Protein AF-A0A6L9IN23-F1 (afdb_monomer)

Nearest PDB structures (foldseek):
  5y6p-assembly1_h4  TM=2.714E-01  e=7.572E+00  Griffithsia pacifica
  4yjj-assembly1_B  TM=2.762E-01  e=9.969E+00  Phormidium

Mean predicted aligned error: 6.28 Å

Foldseek 3Di:
DDDDQDPVLVVVCVVPDDPPFDPLLVVLSVVLSVLVCCVVVPVLVCLLVDDDDDVLCCLVPVVVRVVQVCLSVVHDDDCVVCPPRHNVVPPPPDDDDGDPVSVVSSVVSVVVSVVSNVPRDGRDRDD

Solvent-accessible surface area (backbone atoms only — not comparable to full-atom values): 7980 Å² total; per-residue (Å²): 136,84,81,81,75,54,69,70,57,54,48,53,50,58,76,73,56,54,99,81,63,48,73,63,32,53,50,44,47,51,51,42,62,58,55,46,50,46,61,77,68,46,39,79,80,36,69,90,81,40,80,85,78,60,66,67,57,32,44,73,39,39,65,65,45,48,44,44,50,26,55,65,71,73,46,88,76,58,75,76,83,45,72,82,69,57,56,85,77,58,82,77,89,79,74,77,90,54,53,68,73,50,48,54,48,40,53,52,46,50,54,52,50,52,53,49,56,73,68,52,80,77,68,72,82,80,129

Sequence (127 aa):
MRERIPEERRQLVRDLYHDSISYHTAATLKWVLRNEFYFDYHLQDQPERVRLVRYEDLVAAPESQMRALFAFLGIHFDPKFVAHMRTSSVRKADFPTIDAAVQALGDAMLARLDAAVATQPATTEGV

Secondary structure (DSSP, 8-state):
------HHHHHHHHHH--TT--HHHHHHHHHHHHHHHHHHTTGGG-TTT-----HHHHHHSHHHHHHHHHHHTT----GGGTTT--GGGS--S-PPP--HHHHHHHHHHHHHHHHHHHHSPP-----

Structure (mmCIF, N/CA/C/O backbone):
data_AF-A0A6L9IN23-F1
#
_entry.id   AF-A0A6L9IN23-F1
#
loop_
_atom_site.group_PDB
_atom_site.id
_atom_site.type_symbol
_atom_site.label_atom_id
_atom_site.label_alt_id
_atom_site.label_comp_id
_atom_site.label_asym_id
_atom_site.label_entity_id
_atom_site.label_seq_id
_atom_site.pdbx_PDB_ins_code
_atom_site.Cartn_x
_atom_site.Cartn_y
_atom_site.Cartn_z
_atom_site.occupancy
_atom_site.B_iso_or_equiv
_atom_site.auth_seq_id
_atom_site.auth_comp_id
_atom_site.auth_asym_id
_atom_site.auth_atom_id
_atom_site.pdbx_PDB_model_num
ATOM 1 N N . MET A 1 1 ? -0.747 -22.260 1.469 1.00 39.72 1 MET A N 1
ATOM 2 C CA . MET A 1 1 ? -1.836 -21.796 0.584 1.00 39.72 1 MET A CA 1
ATOM 3 C C . MET A 1 1 ? -1.192 -21.245 -0.683 1.00 39.72 1 MET A C 1
ATOM 5 O O . MET A 1 1 ? -0.435 -20.292 -0.582 1.00 39.72 1 MET A O 1
ATOM 9 N N . ARG A 1 2 ? -1.343 -21.909 -1.837 1.00 50.66 2 ARG A N 1
ATOM 10 C CA . ARG A 1 2 ? -0.740 -21.462 -3.106 1.00 50.66 2 ARG A CA 1
ATOM 11 C C . ARG A 1 2 ? -1.757 -20.546 -3.787 1.00 50.66 2 ARG A C 1
ATOM 13 O O . ARG A 1 2 ? -2.763 -21.038 -4.284 1.00 50.66 2 ARG A O 1
ATOM 20 N N . GLU A 1 3 ? -1.546 -19.235 -3.730 1.00 60.97 3 GLU A N 1
ATOM 21 C CA . GLU A 1 3 ? -2.410 -18.263 -4.412 1.00 60.97 3 GLU A CA 1
ATOM 22 C C . GLU A 1 3 ? -2.407 -18.542 -5.921 1.00 60.97 3 GLU A C 1
ATOM 24 O O . GLU A 1 3 ? -1.349 -18.645 -6.551 1.00 60.97 3 GLU A O 1
ATOM 29 N N . ARG A 1 4 ? -3.593 -18.729 -6.509 1.00 70.88 4 ARG A N 1
ATOM 30 C CA . ARG A 1 4 ? -3.729 -19.000 -7.941 1.00 70.88 4 ARG A CA 1
ATOM 31 C C . ARG A 1 4 ? -3.653 -17.675 -8.691 1.00 70.88 4 ARG A C 1
ATOM 33 O O . ARG A 1 4 ? -4.654 -16.996 -8.855 1.00 70.88 4 ARG A O 1
ATOM 40 N N . ILE A 1 5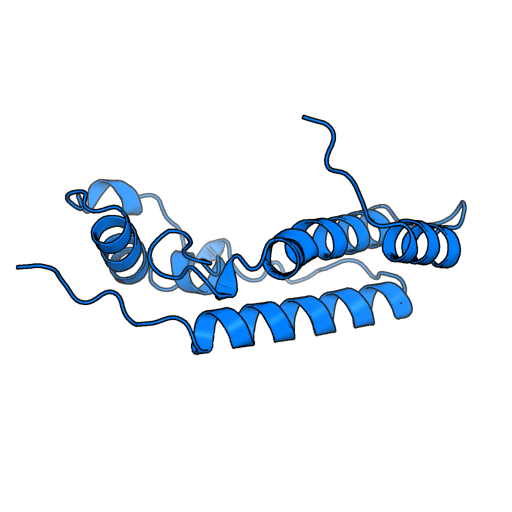 ? -2.459 -17.333 -9.163 1.00 72.12 5 ILE A N 1
ATOM 41 C CA . ILE A 1 5 ? -2.252 -16.178 -10.046 1.00 72.12 5 ILE A CA 1
ATOM 42 C C . ILE A 1 5 ? -2.966 -16.450 -11.389 1.00 72.12 5 ILE A C 1
ATOM 44 O O . ILE A 1 5 ? -2.690 -17.508 -11.973 1.00 72.12 5 ILE A O 1
ATOM 48 N N . PRO A 1 6 ? -3.871 -15.567 -11.866 1.00 79.81 6 PRO A N 1
ATOM 49 C CA . PRO A 1 6 ? -4.504 -15.669 -13.186 1.00 79.81 6 PRO A CA 1
ATOM 50 C C . PRO A 1 6 ? -3.482 -15.721 -14.327 1.00 79.81 6 PRO A C 1
ATOM 52 O O . PRO A 1 6 ? -2.379 -15.193 -14.197 1.00 79.81 6 PRO A O 1
ATOM 55 N N . GLU A 1 7 ? -3.833 -16.344 -15.455 1.00 81.25 7 GLU A N 1
ATOM 56 C CA . GLU A 1 7 ? -2.877 -16.547 -16.557 1.00 81.25 7 GLU A CA 1
ATOM 57 C C . GLU A 1 7 ? -2.403 -15.233 -17.183 1.00 81.25 7 GLU A C 1
ATOM 59 O O . GLU A 1 7 ? -1.213 -15.077 -17.432 1.00 81.25 7 GLU A O 1
ATOM 64 N N . GLU A 1 8 ? -3.300 -14.258 -17.329 1.00 82.62 8 GLU A N 1
ATOM 65 C CA . GLU A 1 8 ? -2.976 -12.904 -17.794 1.00 82.62 8 GLU A CA 1
ATOM 66 C C . GLU A 1 8 ? -1.852 -12.268 -16.964 1.00 82.62 8 GLU A C 1
ATOM 68 O O . GLU A 1 8 ? -0.897 -11.720 -17.505 1.00 82.62 8 GLU A O 1
ATOM 73 N N . ARG A 1 9 ? -1.888 -12.432 -15.638 1.00 83.06 9 ARG A N 1
ATOM 74 C CA . ARG A 1 9 ? -0.840 -11.910 -14.752 1.00 83.06 9 ARG A CA 1
ATOM 75 C C . ARG A 1 9 ? 0.457 -12.679 -14.843 1.00 83.06 9 ARG A C 1
ATOM 77 O O . ARG A 1 9 ? 1.524 -12.095 -14.687 1.00 83.06 9 ARG A O 1
ATOM 84 N N . ARG A 1 10 ? 0.391 -13.990 -15.081 1.00 83.50 10 ARG A N 1
ATOM 85 C CA . ARG A 1 10 ? 1.605 -14.764 -15.359 1.00 83.50 10 ARG A CA 1
ATOM 86 C C . ARG A 1 10 ? 2.242 -14.299 -16.658 1.00 83.50 10 ARG A C 1
ATOM 88 O O . ARG A 1 10 ? 3.464 -14.227 -16.710 1.00 83.50 10 ARG A O 1
ATOM 95 N N . GLN A 1 11 ? 1.434 -13.963 -17.662 1.00 87.00 11 GLN A N 1
ATOM 96 C CA . GLN A 1 11 ? 1.927 -13.399 -18.909 1.00 87.00 11 GLN A CA 1
ATOM 97 C C . GLN A 1 11 ? 2.555 -12.023 -18.684 1.00 87.00 11 GLN A C 1
ATOM 99 O O . GLN A 1 11 ? 3.705 -11.844 -19.056 1.00 87.00 11 GLN A O 1
ATOM 104 N N . LEU A 1 12 ? 1.889 -11.128 -17.949 1.00 86.56 12 LEU A N 1
ATOM 105 C CA . LEU A 1 12 ? 2.445 -9.823 -17.582 1.00 86.56 12 LEU A CA 1
ATOM 106 C C . LEU A 1 12 ? 3.811 -9.945 -16.887 1.00 86.56 12 LEU A C 1
ATOM 108 O O . LEU A 1 12 ? 4.747 -9.222 -17.211 1.00 86.56 12 LEU A O 1
ATOM 112 N N . VAL A 1 13 ? 3.946 -10.886 -15.945 1.00 87.81 13 VAL A N 1
ATOM 113 C CA . VAL A 1 13 ? 5.231 -11.145 -15.276 1.00 87.81 13 VAL A CA 1
ATOM 114 C C . VAL A 1 13 ? 6.281 -11.646 -16.256 1.00 87.81 13 VAL A C 1
ATOM 116 O O . VAL A 1 13 ? 7.423 -11.220 -16.160 1.00 87.81 13 VAL A O 1
ATOM 119 N N . ARG A 1 14 ? 5.920 -12.538 -17.185 1.00 88.56 14 ARG A N 1
ATOM 120 C CA . ARG A 1 14 ? 6.852 -13.029 -18.209 1.00 88.56 14 ARG A CA 1
ATOM 121 C C . ARG A 1 14 ? 7.311 -11.915 -19.146 1.00 88.56 14 ARG A C 1
ATOM 123 O O . ARG A 1 14 ? 8.486 -11.891 -19.481 1.00 88.56 14 ARG A O 1
ATOM 130 N N . ASP A 1 15 ? 6.419 -11.002 -19.513 1.00 90.88 15 ASP A N 1
ATOM 131 C CA . ASP A 1 15 ? 6.720 -9.905 -20.439 1.00 90.88 15 ASP A CA 1
ATOM 132 C C . ASP A 1 15 ? 7.621 -8.834 -19.804 1.00 90.88 15 ASP A C 1
ATOM 134 O O . ASP A 1 15 ? 8.411 -8.195 -20.493 1.00 90.88 15 ASP A O 1
ATOM 138 N N . LEU A 1 16 ? 7.514 -8.644 -18.486 1.00 89.56 16 LEU A N 1
ATOM 139 C CA . LEU A 1 16 ? 8.310 -7.671 -17.729 1.00 89.56 16 LEU A CA 1
ATOM 140 C C . LEU A 1 16 ? 9.567 -8.274 -17.095 1.00 89.56 16 LEU A C 1
ATOM 142 O O . LEU A 1 16 ? 10.412 -7.541 -16.585 1.00 89.56 16 LEU A O 1
ATOM 146 N N . TYR A 1 17 ? 9.688 -9.600 -17.081 1.00 89.81 17 TYR A N 1
ATOM 147 C CA . TYR A 1 17 ? 10.855 -10.277 -16.543 1.00 89.81 17 TYR A CA 1
ATOM 148 C C . TYR A 1 17 ? 11.997 -10.282 -17.558 1.00 89.81 17 TYR A C 1
ATOM 150 O O . TYR A 1 17 ? 11.835 -10.666 -18.714 1.00 89.81 17 TYR A O 1
ATOM 158 N N . HIS A 1 18 ? 13.185 -9.936 -17.081 1.00 90.00 18 HIS A N 1
ATOM 159 C CA . HIS A 1 18 ? 14.441 -10.130 -17.788 1.00 90.00 18 HIS A CA 1
ATOM 160 C C . HIS A 1 18 ? 15.545 -10.434 -16.769 1.00 90.00 18 HIS A C 1
ATOM 162 O O . HIS A 1 18 ? 15.438 -10.076 -15.595 1.00 90.00 18 HIS A O 1
ATOM 168 N N . ASP A 1 19 ? 16.624 -11.079 -17.211 1.00 89.12 19 ASP A N 1
ATOM 169 C CA . ASP A 1 19 ? 17.673 -11.598 -16.316 1.00 89.12 19 ASP A CA 1
ATOM 170 C C . ASP A 1 19 ? 18.388 -10.511 -15.496 1.00 89.12 19 ASP A C 1
ATOM 172 O O . ASP A 1 19 ? 18.947 -10.787 -14.437 1.00 89.12 19 ASP A O 1
ATOM 176 N N . SER A 1 20 ? 18.360 -9.264 -15.970 1.00 91.31 20 SER A N 1
ATOM 177 C CA . SER A 1 20 ? 18.956 -8.100 -15.306 1.00 91.31 20 SER A CA 1
ATOM 178 C C . SER A 1 20 ? 17.962 -7.261 -14.494 1.00 91.31 20 SER A C 1
ATOM 180 O O . SER A 1 20 ? 18.287 -6.131 -14.126 1.00 91.31 20 SER A O 1
ATOM 182 N N . ILE A 1 21 ? 16.759 -7.778 -14.216 1.00 93.19 21 ILE A N 1
ATOM 183 C CA . ILE A 1 21 ? 15.747 -7.057 -13.437 1.00 93.19 21 ILE A CA 1
ATOM 184 C C . ILE A 1 21 ? 16.291 -6.713 -12.048 1.00 93.19 21 ILE A C 1
ATOM 186 O O . ILE A 1 21 ? 16.836 -7.558 -11.331 1.00 93.19 21 ILE A O 1
ATOM 190 N N . SER A 1 22 ? 16.148 -5.450 -11.646 1.00 93.56 22 SER A N 1
ATOM 191 C CA . SER A 1 22 ? 16.606 -5.031 -10.324 1.00 93.56 22 SER A CA 1
ATOM 192 C C . SER A 1 22 ? 15.736 -5.650 -9.224 1.00 93.56 22 SER A C 1
ATOM 194 O O . SER A 1 22 ? 14.545 -5.917 -9.412 1.00 93.56 22 SER A O 1
ATOM 196 N N . TYR A 1 23 ? 16.306 -5.817 -8.028 1.00 92.31 23 TYR A N 1
ATOM 197 C CA . TYR A 1 23 ? 15.538 -6.244 -6.855 1.00 92.31 23 TYR A CA 1
ATOM 198 C C . TYR A 1 23 ? 14.331 -5.327 -6.592 1.00 92.31 23 TYR A C 1
ATOM 200 O O . TYR A 1 23 ? 13.251 -5.809 -6.259 1.00 92.31 23 TYR A O 1
ATOM 208 N N . HIS A 1 24 ? 14.497 -4.013 -6.773 1.00 93.44 24 HIS A N 1
ATOM 209 C CA . HIS A 1 24 ? 13.438 -3.029 -6.554 1.00 93.44 24 HIS A CA 1
ATOM 210 C C . HIS A 1 24 ? 12.334 -3.141 -7.606 1.00 93.44 24 HIS A C 1
ATOM 212 O O . HIS A 1 24 ? 11.161 -3.158 -7.243 1.00 93.44 24 HIS A O 1
ATOM 218 N N . THR A 1 25 ? 12.693 -3.330 -8.878 1.00 94.56 25 THR A N 1
ATOM 219 C CA . THR A 1 25 ? 11.736 -3.593 -9.960 1.00 94.56 25 THR A CA 1
ATOM 220 C C . THR A 1 25 ? 10.930 -4.863 -9.652 1.00 94.56 25 THR A C 1
ATOM 222 O O . THR A 1 25 ? 9.699 -4.842 -9.651 1.00 94.56 25 THR A O 1
ATOM 225 N N . ALA A 1 26 ? 11.600 -5.961 -9.290 1.00 93.44 26 ALA A N 1
ATOM 226 C CA . ALA A 1 26 ? 10.931 -7.214 -8.940 1.00 93.44 26 ALA A CA 1
ATOM 227 C C . ALA A 1 26 ? 10.033 -7.081 -7.692 1.00 93.44 26 ALA A C 1
ATOM 229 O O . ALA A 1 26 ? 8.933 -7.642 -7.650 1.00 93.44 26 ALA A O 1
ATOM 230 N N . ALA A 1 27 ? 10.469 -6.325 -6.679 1.00 93.50 27 ALA A N 1
ATOM 231 C CA . ALA A 1 27 ? 9.691 -6.063 -5.472 1.00 93.50 27 ALA A CA 1
ATOM 232 C C . ALA A 1 27 ? 8.426 -5.242 -5.766 1.00 93.50 27 ALA A C 1
ATOM 234 O O . ALA A 1 27 ? 7.356 -5.596 -5.267 1.00 93.50 27 ALA A O 1
ATOM 235 N N . THR A 1 28 ? 8.521 -4.207 -6.606 1.00 94.25 28 THR A N 1
ATOM 236 C CA . THR A 1 28 ? 7.366 -3.405 -7.038 1.00 94.25 28 THR A CA 1
ATOM 237 C C . THR A 1 28 ? 6.383 -4.248 -7.843 1.00 94.25 28 THR A C 1
ATOM 239 O O . THR A 1 28 ? 5.191 -4.239 -7.545 1.00 94.25 28 THR A O 1
ATOM 242 N N . LEU A 1 29 ? 6.862 -5.062 -8.790 1.00 93.94 29 LEU A N 1
ATOM 243 C CA . LEU A 1 29 ? 5.995 -5.967 -9.550 1.00 93.94 29 LEU A CA 1
ATOM 244 C C . LEU A 1 29 ? 5.261 -6.947 -8.623 1.00 93.94 29 LEU A C 1
ATOM 246 O O . LEU A 1 29 ? 4.049 -7.130 -8.729 1.00 93.94 29 LEU A O 1
ATOM 250 N N . LYS A 1 30 ? 5.968 -7.531 -7.650 1.00 92.69 30 LYS A N 1
ATOM 251 C CA . LYS A 1 30 ? 5.355 -8.390 -6.630 1.00 92.69 30 LYS A CA 1
ATOM 252 C C . LYS A 1 30 ? 4.312 -7.639 -5.796 1.00 92.69 30 LYS A C 1
ATOM 254 O O . LYS A 1 30 ? 3.269 -8.216 -5.488 1.00 92.69 30 LYS A O 1
ATOM 259 N N . TRP A 1 31 ? 4.580 -6.388 -5.422 1.00 95.19 31 TRP A N 1
ATOM 260 C CA . TRP A 1 31 ? 3.632 -5.545 -4.693 1.00 95.19 31 TRP A CA 1
ATOM 261 C C . TRP A 1 31 ? 2.357 -5.298 -5.509 1.00 95.19 31 TRP A C 1
ATOM 263 O O . TRP A 1 31 ? 1.266 -5.491 -4.971 1.00 95.19 31 TRP A O 1
ATOM 273 N N . VAL A 1 32 ? 2.469 -4.990 -6.806 1.00 95.06 32 VAL A N 1
ATOM 274 C CA . VAL A 1 32 ? 1.308 -4.837 -7.703 1.00 95.06 32 VAL A CA 1
ATOM 275 C C . VAL A 1 32 ? 0.481 -6.123 -7.728 1.00 95.06 32 VAL A C 1
ATOM 277 O O . VAL A 1 32 ? -0.701 -6.107 -7.392 1.00 95.06 32 VAL A O 1
ATOM 280 N N . LEU A 1 33 ? 1.112 -7.265 -8.025 1.00 92.50 33 LEU A N 1
ATOM 281 C CA . LEU A 1 33 ? 0.425 -8.561 -8.106 1.00 92.50 33 LEU A CA 1
ATOM 282 C C . LEU A 1 33 ? -0.277 -8.954 -6.803 1.00 92.50 33 LEU A C 1
ATOM 284 O O . LEU A 1 33 ? -1.324 -9.597 -6.836 1.00 92.50 33 LEU A O 1
ATOM 288 N N . ARG A 1 34 ? 0.313 -8.605 -5.655 1.00 92.56 34 ARG A N 1
ATOM 289 C CA . ARG A 1 34 ? -0.264 -8.904 -4.343 1.00 92.56 34 ARG A CA 1
ATOM 290 C C . ARG A 1 34 ? -1.514 -8.072 -4.083 1.00 92.56 34 ARG A C 1
ATOM 292 O O . ARG A 1 34 ? -2.489 -8.616 -3.571 1.00 92.56 34 ARG A O 1
ATOM 299 N N . ASN A 1 35 ? -1.477 -6.784 -4.414 1.00 95.62 35 ASN A N 1
ATOM 300 C CA . ASN A 1 35 ? -2.603 -5.881 -4.193 1.00 95.62 35 ASN A CA 1
ATOM 301 C C . ASN A 1 35 ? -3.738 -6.104 -5.191 1.00 95.62 35 ASN A C 1
ATOM 303 O O . ASN A 1 35 ? -4.8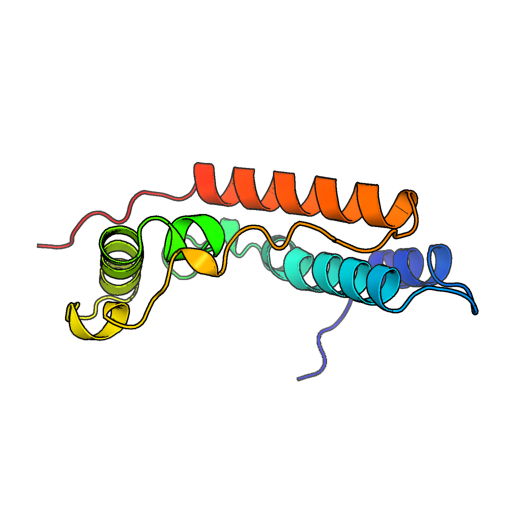92 -5.903 -4.836 1.00 95.62 35 ASN A O 1
ATOM 307 N N . GLU A 1 36 ? -3.456 -6.625 -6.384 1.00 93.31 36 GLU A N 1
ATOM 308 C CA . GLU A 1 36 ? -4.508 -7.037 -7.315 1.00 93.31 36 GLU A CA 1
ATOM 309 C C . GLU A 1 36 ? -5.506 -8.042 -6.711 1.00 93.31 36 GLU A C 1
ATOM 311 O O . GLU A 1 36 ? -6.684 -8.027 -7.059 1.00 93.31 36 GLU A O 1
ATOM 316 N N . PHE A 1 37 ? -5.081 -8.897 -5.771 1.00 91.62 37 PHE A N 1
ATOM 317 C CA . PHE A 1 37 ? -5.998 -9.834 -5.113 1.00 91.62 37 PHE A CA 1
ATOM 318 C C . PHE A 1 37 ? -7.121 -9.146 -4.342 1.00 91.62 37 PHE A C 1
ATOM 320 O O . PHE A 1 37 ? -8.195 -9.726 -4.206 1.00 91.62 37 PHE A O 1
ATOM 327 N N . TYR A 1 38 ? -6.892 -7.924 -3.859 1.00 94.25 38 TYR A N 1
ATOM 328 C CA . TYR A 1 38 ? -7.950 -7.128 -3.252 1.00 94.25 38 TYR A CA 1
ATOM 329 C C . TYR A 1 38 ? -9.115 -6.937 -4.230 1.00 94.25 38 TYR A C 1
ATOM 331 O O . TYR A 1 38 ? -10.269 -7.129 -3.855 1.00 94.25 38 TYR A O 1
ATOM 339 N N . PHE A 1 39 ? -8.800 -6.674 -5.497 1.00 93.81 39 PHE A N 1
ATOM 340 C CA . PHE A 1 39 ? -9.790 -6.440 -6.536 1.00 93.81 39 PHE A CA 1
ATOM 341 C C . PHE A 1 39 ? -10.359 -7.722 -7.141 1.00 93.81 39 PHE A C 1
ATOM 343 O O . PHE A 1 39 ? -11.570 -7.829 -7.314 1.00 93.81 39 PHE A O 1
ATOM 350 N N . ASP A 1 40 ? -9.514 -8.717 -7.412 1.00 91.69 40 ASP A N 1
ATOM 351 C CA . ASP A 1 40 ? -9.947 -9.998 -7.990 1.00 91.69 40 ASP A CA 1
ATOM 352 C C . ASP A 1 40 ? -10.934 -10.762 -7.132 1.00 91.69 40 ASP A C 1
ATOM 354 O O . ASP A 1 40 ? -11.831 -11.429 -7.642 1.00 91.69 40 ASP A O 1
ATOM 358 N N . TYR A 1 41 ? -10.726 -10.723 -5.818 1.00 91.44 41 TYR A N 1
ATOM 359 C CA . TYR A 1 41 ? -11.624 -11.378 -4.882 1.00 91.44 41 TYR A CA 1
ATOM 360 C C . TYR A 1 41 ? -12.802 -10.486 -4.496 1.00 91.44 41 TYR A C 1
ATOM 362 O O . TYR A 1 41 ? -13.545 -10.846 -3.584 1.00 91.44 41 TYR A O 1
ATOM 370 N N . HIS A 1 42 ? -12.983 -9.350 -5.182 1.00 93.62 42 HIS A N 1
ATOM 371 C CA . HIS A 1 42 ? -14.065 -8.408 -4.929 1.00 93.62 42 HIS A CA 1
ATOM 372 C C . HIS A 1 42 ? -14.125 -7.988 -3.455 1.00 93.62 42 HIS A C 1
ATOM 374 O O . HIS A 1 42 ? -15.191 -7.934 -2.839 1.00 93.62 42 HIS A O 1
ATOM 380 N N . LEU A 1 43 ? -12.958 -7.751 -2.844 1.00 94.44 43 LEU A N 1
ATOM 381 C CA . LEU A 1 43 ? -12.888 -7.395 -1.427 1.00 94.44 43 LEU A CA 1
ATOM 382 C C . LEU A 1 43 ? -13.340 -5.953 -1.194 1.00 94.44 43 LEU A C 1
ATOM 384 O O . LEU A 1 43 ? -13.849 -5.649 -0.118 1.00 94.44 43 LEU A O 1
ATOM 388 N N . GLN A 1 44 ? -13.211 -5.084 -2.200 1.00 94.25 44 GLN A N 1
ATOM 389 C CA . GLN A 1 44 ? -13.784 -3.737 -2.171 1.00 94.25 44 GLN A CA 1
ATOM 390 C C . GLN A 1 44 ? -15.314 -3.740 -2.066 1.00 94.25 44 GLN A C 1
ATOM 392 O O . GLN A 1 44 ? -15.888 -2.802 -1.522 1.00 94.25 44 GLN A O 1
ATOM 397 N N . ASP A 1 45 ? -15.965 -4.808 -2.535 1.00 94.56 45 ASP A N 1
ATOM 398 C CA . ASP A 1 45 ? -17.424 -4.933 -2.555 1.00 94.56 45 ASP A CA 1
ATOM 399 C C . ASP A 1 45 ? -17.977 -5.513 -1.234 1.00 94.56 45 ASP A C 1
ATOM 401 O O . ASP A 1 45 ? -19.176 -5.753 -1.115 1.00 94.56 45 ASP A O 1
ATOM 405 N N . GLN A 1 46 ? -17.109 -5.746 -0.237 1.00 94.00 46 GLN A N 1
ATOM 406 C CA . GLN A 1 46 ? -17.449 -6.296 1.086 1.00 94.00 46 GLN A CA 1
ATOM 407 C C . GLN A 1 46 ? -16.937 -5.390 2.225 1.00 94.00 46 GLN A C 1
ATOM 409 O O . GLN A 1 46 ? -16.134 -5.832 3.061 1.00 94.00 46 GLN A O 1
ATOM 414 N N . PRO A 1 47 ? -17.348 -4.107 2.271 1.00 91.88 47 PRO A N 1
ATOM 415 C CA . PRO A 1 47 ? -16.836 -3.130 3.234 1.00 91.88 47 PRO A CA 1
ATOM 416 C C . PRO A 1 47 ? -17.149 -3.471 4.699 1.00 91.88 47 PRO A C 1
ATOM 418 O O . PRO A 1 47 ? -16.515 -2.933 5.602 1.00 91.88 47 PRO A O 1
ATOM 421 N N . GLU A 1 48 ? -18.105 -4.364 4.951 1.00 92.69 48 GLU A N 1
ATOM 422 C CA . GLU A 1 48 ? -18.452 -4.892 6.271 1.00 92.69 48 GLU A CA 1
ATOM 423 C C . GLU A 1 48 ? -17.500 -5.996 6.757 1.00 92.69 48 GLU A C 1
ATOM 425 O O . GLU A 1 48 ? -17.442 -6.279 7.951 1.00 92.69 48 GLU A O 1
ATOM 430 N N . ARG A 1 49 ? -16.731 -6.616 5.849 1.00 93.81 49 ARG A N 1
ATOM 431 C CA . ARG A 1 49 ? -15.788 -7.709 6.159 1.00 93.81 49 ARG A CA 1
ATOM 432 C C . ARG A 1 49 ? -14.337 -7.350 5.900 1.00 93.81 49 ARG A C 1
ATOM 434 O O . ARG A 1 49 ? -13.447 -7.955 6.498 1.00 93.81 49 ARG A O 1
ATOM 441 N N . VAL A 1 50 ? -14.084 -6.392 5.014 1.00 94.88 50 VAL A N 1
ATOM 442 C CA . VAL A 1 50 ? -12.738 -5.980 4.630 1.00 94.88 50 VAL A CA 1
ATOM 443 C C . VAL A 1 50 ? -12.606 -4.471 4.729 1.00 94.88 50 VAL A C 1
ATOM 445 O O . VAL A 1 50 ? -13.372 -3.713 4.142 1.00 94.88 50 VAL A O 1
ATOM 448 N N . ARG A 1 51 ? -11.556 -4.036 5.427 1.00 94.25 51 ARG A N 1
ATOM 449 C CA . ARG A 1 51 ? -11.150 -2.637 5.489 1.00 94.25 51 ARG A CA 1
ATOM 450 C C . ARG A 1 51 ? -9.742 -2.493 4.932 1.00 94.25 51 ARG A C 1
ATOM 452 O O . ARG A 1 51 ? -8.798 -3.041 5.498 1.00 94.25 51 ARG A O 1
ATOM 459 N N . LEU A 1 52 ? -9.606 -1.755 3.835 1.00 95.25 52 LEU A N 1
ATOM 460 C CA . LEU A 1 52 ? -8.304 -1.327 3.338 1.00 95.25 52 LEU A CA 1
ATOM 461 C C . LEU A 1 52 ? -7.781 -0.191 4.235 1.00 95.25 52 LEU A C 1
ATOM 463 O O . LEU A 1 52 ? -8.546 0.661 4.688 1.00 95.25 52 LEU A O 1
ATOM 467 N N . VAL A 1 53 ? -6.489 -0.235 4.559 1.00 93.94 53 VAL A N 1
ATOM 468 C CA . VAL A 1 53 ? -5.826 0.730 5.445 1.00 93.94 53 VAL A CA 1
ATOM 469 C C . VAL A 1 53 ? -4.581 1.243 4.747 1.00 93.94 53 VAL A C 1
ATOM 471 O O . VAL A 1 53 ? -3.678 0.468 4.427 1.00 93.94 53 VAL A O 1
ATOM 474 N N . ARG A 1 54 ? -4.522 2.559 4.542 1.00 93.12 54 ARG A N 1
ATOM 475 C CA . ARG A 1 54 ? -3.346 3.234 4.003 1.00 93.12 54 ARG A CA 1
ATOM 476 C C . ARG A 1 54 ? -2.349 3.503 5.122 1.00 93.12 54 ARG A C 1
ATOM 478 O O . ARG A 1 54 ? -2.681 4.131 6.129 1.00 93.12 54 ARG A O 1
ATOM 485 N N . TYR A 1 55 ? -1.128 3.003 4.958 1.00 91.00 55 TYR A N 1
ATOM 486 C CA . TYR A 1 55 ? -0.107 3.073 6.001 1.00 91.00 55 TYR A CA 1
ATOM 487 C C . TYR A 1 55 ? 0.254 4.519 6.351 1.00 91.00 55 TYR A C 1
ATOM 489 O O . TYR A 1 55 ? 0.374 4.851 7.526 1.00 91.00 55 TYR A O 1
ATOM 497 N N . GLU A 1 56 ? 0.385 5.378 5.343 1.00 89.88 56 GLU A N 1
ATOM 498 C CA . GLU A 1 56 ? 0.737 6.789 5.485 1.00 89.88 56 GLU A CA 1
ATOM 499 C C . GLU A 1 56 ? -0.290 7.541 6.330 1.00 89.88 56 GLU A C 1
ATOM 501 O O . GLU A 1 56 ? 0.095 8.298 7.220 1.00 89.88 56 GLU A O 1
ATOM 506 N N . ASP A 1 57 ? -1.580 7.286 6.107 1.00 90.75 57 ASP A N 1
ATOM 507 C CA . ASP A 1 57 ? -2.658 7.904 6.879 1.00 90.75 57 ASP A CA 1
ATOM 508 C C . ASP A 1 57 ? -2.632 7.391 8.320 1.00 90.75 57 ASP A C 1
ATOM 510 O O . ASP A 1 57 ? -2.724 8.177 9.264 1.00 90.75 57 ASP A O 1
ATOM 514 N N . LEU A 1 58 ? -2.430 6.078 8.492 1.00 90.81 58 LEU A N 1
ATOM 515 C CA . LEU A 1 58 ? -2.313 5.436 9.796 1.00 90.81 58 LEU A CA 1
ATOM 516 C C . LEU A 1 58 ? -1.177 6.036 10.630 1.00 90.81 58 LEU A C 1
ATOM 518 O O . LEU A 1 58 ? -1.378 6.347 11.795 1.00 90.81 58 LEU A O 1
ATOM 522 N N . VAL A 1 59 ? 0.020 6.220 10.085 1.00 90.25 59 VAL A N 1
ATOM 523 C CA . VAL A 1 59 ? 1.123 6.779 10.884 1.00 90.25 59 VAL A CA 1
ATOM 524 C C . VAL A 1 59 ? 1.079 8.303 10.992 1.00 90.25 59 VAL A C 1
ATOM 526 O O . VAL A 1 59 ? 1.670 8.837 11.928 1.00 90.25 59 VAL A O 1
ATOM 529 N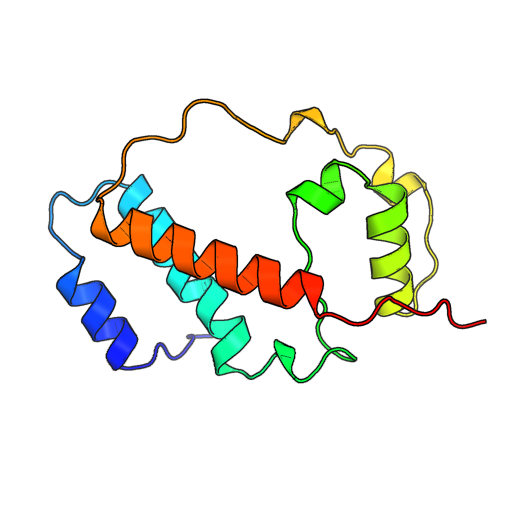 N . ALA A 1 60 ? 0.391 9.002 10.082 1.00 89.75 60 ALA A N 1
ATOM 530 C CA . ALA A 1 60 ? 0.157 10.443 10.177 1.00 89.75 60 ALA A CA 1
ATOM 531 C C . ALA A 1 60 ? -0.897 10.794 11.240 1.00 89.75 60 ALA A C 1
ATOM 533 O O . ALA A 1 60 ? -0.757 11.807 11.925 1.00 89.75 60 ALA A O 1
ATOM 534 N N . ALA A 1 61 ? -1.923 9.954 11.401 1.00 90.12 61 ALA A N 1
ATOM 535 C CA . ALA A 1 61 ? -3.021 10.148 12.346 1.00 90.12 61 ALA A CA 1
ATOM 536 C C . ALA A 1 61 ? -3.375 8.837 13.091 1.00 90.12 61 ALA A C 1
ATOM 538 O O . ALA A 1 61 ? -4.478 8.308 12.942 1.00 90.12 61 ALA A O 1
ATOM 539 N N . PRO A 1 62 ? -2.460 8.291 13.914 1.00 90.94 62 PRO A N 1
ATOM 540 C CA . PRO A 1 62 ? -2.577 6.932 14.446 1.00 90.94 62 PRO A CA 1
ATOM 541 C C . PRO A 1 62 ? -3.778 6.723 15.354 1.00 90.94 62 PRO A C 1
ATOM 543 O O . PRO A 1 62 ? -4.440 5.695 15.250 1.00 90.94 62 PRO A O 1
ATOM 546 N N . GLU A 1 63 ? -4.103 7.689 16.213 1.00 91.19 63 GLU A N 1
ATOM 547 C CA . GLU A 1 63 ? -5.243 7.543 17.114 1.00 91.19 63 GLU A CA 1
ATOM 548 C C . GLU A 1 63 ? -6.572 7.471 16.352 1.00 91.19 63 GLU A C 1
ATOM 550 O O . GLU A 1 63 ? -7.344 6.538 16.569 1.00 91.19 63 GLU A O 1
ATOM 555 N N . SER A 1 64 ? -6.840 8.404 15.432 1.00 91.44 64 SER A N 1
ATOM 556 C CA . SER A 1 64 ? -8.104 8.412 14.686 1.00 91.44 64 SER A CA 1
ATOM 557 C C . SER A 1 64 ? -8.227 7.199 13.761 1.00 91.44 64 SER A C 1
ATOM 559 O O . SER A 1 64 ? -9.280 6.562 13.719 1.00 91.44 64 SER A O 1
ATOM 561 N N . GLN A 1 65 ? -7.142 6.824 13.078 1.00 92.81 65 GLN A N 1
ATOM 562 C CA . GLN A 1 65 ? -7.125 5.671 12.179 1.00 92.81 65 GLN A CA 1
ATOM 563 C C . GLN A 1 65 ? -7.2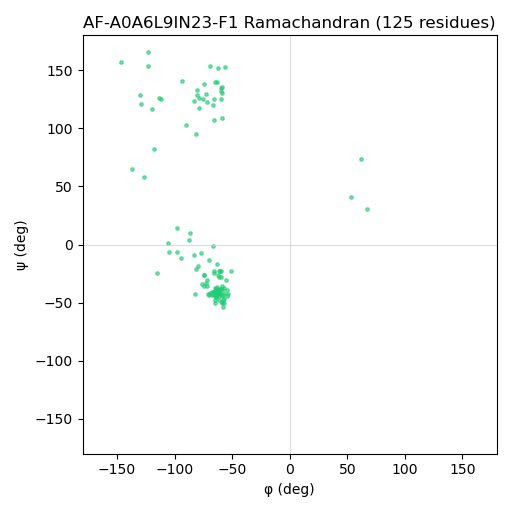90 4.350 12.939 1.00 92.81 65 GLN A C 1
ATOM 565 O O . GLN A 1 65 ? -8.070 3.492 12.517 1.00 92.81 65 GLN A O 1
ATOM 570 N N . MET A 1 66 ? -6.640 4.192 14.098 1.00 92.81 66 MET A N 1
ATOM 571 C CA . MET A 1 66 ? -6.814 2.988 14.910 1.00 92.81 66 MET A CA 1
ATOM 572 C C . MET A 1 66 ? -8.173 2.922 15.591 1.00 92.81 66 MET A C 1
ATOM 574 O O . MET A 1 66 ? -8.736 1.834 15.641 1.00 92.81 66 MET A O 1
ATOM 578 N N . ARG A 1 67 ? -8.754 4.039 16.044 1.00 92.69 67 ARG A N 1
ATOM 579 C CA . ARG A 1 67 ? -10.144 4.050 16.534 1.00 92.69 67 ARG A CA 1
ATOM 580 C C . ARG A 1 67 ? -11.113 3.554 15.463 1.00 92.69 67 ARG A C 1
ATOM 582 O O . ARG A 1 67 ? -11.907 2.658 15.736 1.00 92.69 67 ARG A O 1
ATOM 589 N N . ALA A 1 68 ? -10.991 4.054 14.232 1.00 91.94 68 ALA A N 1
ATOM 590 C CA . ALA A 1 68 ? -11.833 3.623 13.117 1.00 91.94 68 ALA A CA 1
ATOM 591 C C . ALA A 1 68 ? -11.649 2.134 12.767 1.00 91.94 68 ALA A C 1
ATOM 593 O O . ALA A 1 68 ? -12.623 1.464 12.415 1.00 91.94 68 ALA A O 1
ATOM 594 N N . LEU A 1 69 ? -10.422 1.609 12.871 1.00 93.12 69 LEU A N 1
ATOM 595 C CA . LEU A 1 69 ? -10.132 0.189 12.663 1.00 93.12 69 LEU A CA 1
ATOM 596 C C . LEU A 1 69 ? -10.675 -0.688 13.804 1.00 93.12 69 LEU A C 1
ATOM 598 O O . LEU A 1 69 ? -11.261 -1.731 13.538 1.00 93.12 69 LEU A O 1
ATOM 602 N N . PHE A 1 70 ? -10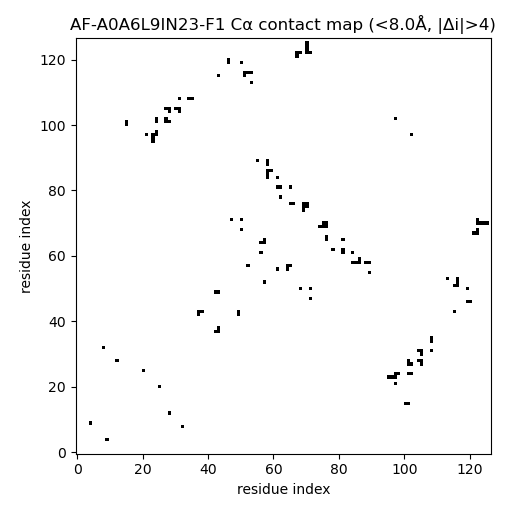.526 -0.269 15.061 1.00 94.62 70 PHE A N 1
ATOM 603 C CA . PHE A 1 70 ? -11.062 -0.984 16.224 1.00 94.62 70 PHE A CA 1
ATOM 604 C C . PHE A 1 70 ? -12.592 -1.031 16.203 1.00 94.62 70 PHE A C 1
ATOM 606 O O . PHE A 1 70 ? -13.169 -2.096 16.415 1.00 94.62 70 PHE A O 1
ATOM 613 N N . ALA A 1 71 ? -13.237 0.085 15.853 1.00 93.31 71 ALA A N 1
ATOM 614 C CA . ALA A 1 71 ? -14.679 0.143 15.651 1.00 93.31 71 ALA A CA 1
ATOM 615 C C . ALA A 1 71 ? -15.134 -0.796 14.518 1.00 93.31 71 ALA A C 1
ATOM 617 O O . ALA A 1 71 ? -16.104 -1.526 14.688 1.00 93.31 71 ALA A O 1
ATOM 618 N N . PHE A 1 72 ? -14.398 -0.857 13.401 1.00 94.06 72 PHE A N 1
ATOM 619 C CA . PHE A 1 72 ? -14.682 -1.799 12.310 1.00 94.06 72 PHE A CA 1
ATOM 620 C C . PHE A 1 72 ? -14.571 -3.265 12.759 1.00 94.06 72 PHE A C 1
ATOM 622 O O . PHE A 1 72 ? -15.381 -4.099 12.371 1.00 94.06 72 PHE A O 1
ATOM 629 N N . LEU A 1 73 ? -13.589 -3.576 13.605 1.00 94.00 73 LEU A N 1
ATOM 630 C CA . LEU A 1 73 ? -13.396 -4.911 14.170 1.00 94.00 73 LEU A CA 1
ATOM 631 C C . LEU A 1 73 ? -14.381 -5.242 15.308 1.00 94.00 73 LEU A C 1
ATOM 633 O O . LEU A 1 73 ? -14.391 -6.379 15.776 1.00 94.00 73 LEU A O 1
ATOM 637 N N . GLY A 1 74 ? -15.182 -4.277 15.774 1.00 93.88 74 GLY A N 1
ATOM 638 C CA . GLY A 1 74 ? -16.100 -4.453 16.901 1.00 93.88 74 GLY A CA 1
ATOM 639 C C . GLY A 1 74 ? -15.395 -4.664 18.246 1.00 93.88 74 GLY A C 1
ATOM 640 O O . GLY A 1 74 ? -15.917 -5.372 19.105 1.00 93.88 74 GLY A O 1
ATOM 641 N N . ILE A 1 75 ? -14.199 -4.093 18.432 1.00 94.25 75 ILE A N 1
ATOM 642 C CA . ILE A 1 75 ? -13.396 -4.241 19.657 1.00 94.25 75 ILE A CA 1
ATOM 643 C C . ILE A 1 75 ? -13.066 -2.888 20.298 1.00 94.25 75 ILE A C 1
ATOM 645 O O . ILE A 1 75 ? -12.972 -1.861 19.630 1.00 94.25 75 ILE A O 1
ATOM 649 N N . HIS A 1 76 ? -12.854 -2.889 21.616 1.00 93.44 76 HIS A N 1
ATOM 650 C CA . HIS A 1 76 ? -12.574 -1.673 22.381 1.00 93.44 76 HIS A CA 1
ATOM 651 C C . HIS A 1 76 ? -11.158 -1.131 22.132 1.00 93.44 76 HIS A C 1
ATOM 653 O O . HIS A 1 76 ? -10.169 -1.852 22.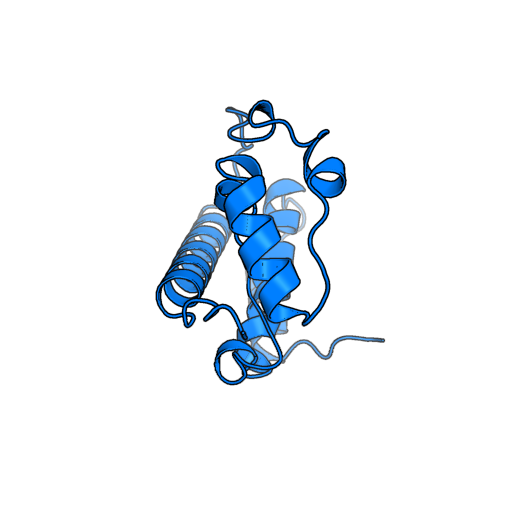286 1.00 93.44 76 HIS A O 1
ATOM 659 N N . PHE A 1 77 ? -11.056 0.161 21.813 1.00 93.25 77 PHE A N 1
ATOM 660 C CA . PHE A 1 77 ? -9.785 0.854 21.600 1.00 93.25 77 PHE A CA 1
ATOM 661 C C . PHE A 1 77 ? -9.105 1.266 22.916 1.00 93.25 77 PHE A C 1
ATOM 663 O O . PHE A 1 77 ? -9.698 1.959 23.738 1.00 93.25 77 PHE A O 1
ATOM 670 N N . ASP A 1 78 ? -7.826 0.913 23.081 1.00 92.44 78 ASP A N 1
ATOM 671 C CA . ASP A 1 78 ? -6.948 1.444 24.137 1.00 92.44 78 ASP A CA 1
ATOM 672 C C . ASP A 1 78 ? -5.847 2.326 23.502 1.00 92.44 78 ASP A C 1
ATOM 674 O O . ASP A 1 78 ? -5.100 1.840 22.644 1.00 92.44 78 ASP A O 1
ATOM 678 N N . PRO A 1 79 ? -5.683 3.597 23.924 1.00 90.56 79 PRO A N 1
ATOM 679 C CA . PRO A 1 79 ? -4.615 4.481 23.449 1.00 90.56 79 PRO A CA 1
ATOM 680 C C . PRO A 1 79 ? -3.195 3.892 23.523 1.00 90.56 79 PRO A C 1
ATOM 682 O 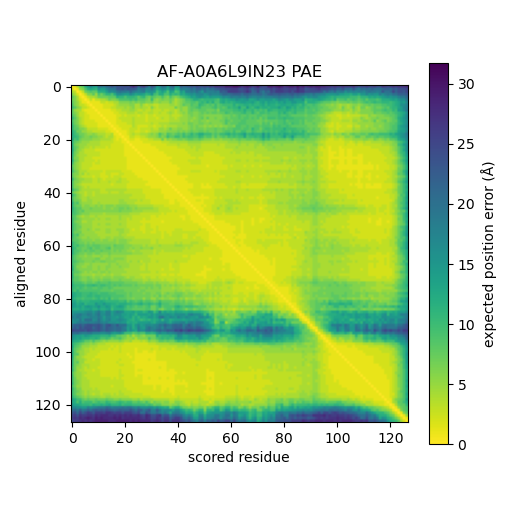O . PRO A 1 79 ? -2.312 4.301 22.767 1.00 90.56 79 PRO A O 1
ATOM 685 N N . LYS A 1 80 ? -2.945 2.899 24.384 1.00 92.38 80 LYS A N 1
ATOM 686 C CA . LYS A 1 80 ? -1.651 2.201 24.459 1.00 92.38 80 LYS A CA 1
ATOM 687 C C . LYS A 1 80 ? -1.253 1.524 23.145 1.00 92.38 80 LYS A C 1
ATOM 689 O O . LYS A 1 80 ? -0.058 1.412 22.881 1.00 92.38 80 LYS A O 1
ATOM 694 N N . PHE A 1 81 ? -2.209 1.122 22.302 1.00 87.44 81 PHE A N 1
ATOM 695 C CA . PHE A 1 81 ? -1.912 0.486 21.011 1.00 87.44 81 PHE A CA 1
ATOM 696 C C . PHE A 1 81 ? -1.220 1.423 20.014 1.00 87.44 81 PHE A C 1
ATOM 698 O O . PHE A 1 81 ? -0.518 0.948 19.124 1.00 87.44 81 PHE A O 1
ATOM 705 N N . VAL A 1 82 ? -1.369 2.741 20.177 1.00 89.19 82 VAL A N 1
ATOM 706 C CA . VAL A 1 82 ? -0.754 3.744 19.291 1.00 89.19 82 VAL A CA 1
ATOM 707 C C . VAL A 1 82 ? 0.451 4.450 19.915 1.00 89.19 82 VAL A C 1
ATOM 709 O O . VAL A 1 82 ? 1.160 5.176 19.222 1.00 89.19 82 VAL A O 1
ATOM 712 N N . ALA A 1 83 ? 0.743 4.203 21.196 1.00 85.88 83 ALA A N 1
ATOM 713 C CA . ALA A 1 83 ? 1.746 4.941 21.971 1.00 85.88 83 ALA A CA 1
ATOM 714 C C . ALA A 1 83 ? 3.180 4.875 21.405 1.00 85.88 83 ALA A C 1
ATOM 716 O O . ALA A 1 83 ? 4.003 5.745 21.684 1.00 85.88 83 ALA A O 1
ATOM 717 N N . HIS A 1 84 ? 3.493 3.853 20.605 1.00 83.12 84 HIS A N 1
ATOM 718 C CA . HIS A 1 84 ? 4.817 3.662 20.003 1.00 83.12 84 HIS 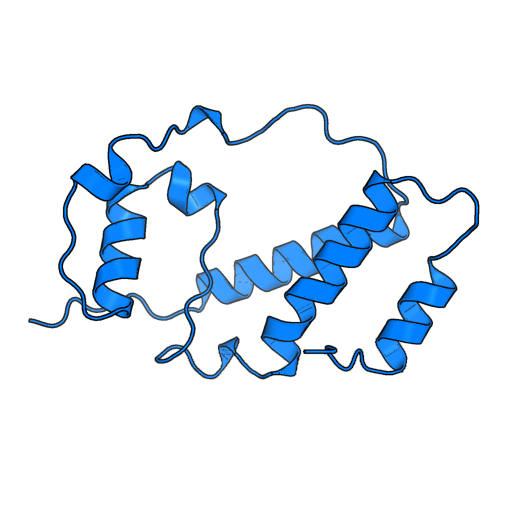A CA 1
ATOM 719 C C . HIS A 1 84 ? 4.870 3.986 18.504 1.00 83.12 84 HIS A C 1
ATOM 721 O O . HIS A 1 84 ? 5.926 3.841 17.884 1.00 83.12 84 HIS A O 1
ATOM 727 N N . MET A 1 85 ? 3.761 4.430 17.910 1.00 83.75 85 MET A N 1
ATOM 728 C CA . MET A 1 85 ? 3.711 4.772 16.492 1.00 83.75 85 MET A CA 1
ATOM 729 C C . MET A 1 85 ? 4.408 6.110 16.258 1.00 83.75 85 MET A C 1
ATOM 731 O O . MET A 1 85 ? 4.094 7.115 16.891 1.00 83.75 85 MET A O 1
ATOM 735 N N . ARG A 1 86 ? 5.387 6.123 15.348 1.00 75.62 86 ARG A N 1
ATOM 736 C CA . ARG A 1 86 ? 6.164 7.319 15.010 1.00 75.62 86 ARG A CA 1
ATOM 737 C C . ARG A 1 86 ? 5.881 7.752 13.578 1.00 75.62 86 ARG A C 1
ATOM 739 O O . ARG A 1 86 ? 6.100 6.982 12.640 1.00 75.62 86 ARG A O 1
ATOM 746 N N . THR A 1 87 ? 5.502 9.019 13.425 1.00 72.94 87 THR A N 1
ATOM 747 C CA . THR A 1 87 ? 5.273 9.706 12.140 1.00 72.94 87 THR A CA 1
ATOM 748 C C . THR A 1 87 ? 6.524 9.749 11.256 1.00 72.94 87 THR A C 1
ATOM 750 O O . THR A 1 87 ? 6.422 9.825 10.036 1.00 72.94 87 THR A O 1
ATOM 753 N N . SER A 1 88 ? 7.717 9.620 11.847 1.00 69.31 88 SER A N 1
ATOM 754 C CA . SER A 1 88 ? 9.011 9.625 11.149 1.00 69.31 88 SER A CA 1
ATOM 755 C C . SER A 1 88 ? 9.249 8.425 10.220 1.00 69.31 88 SER A C 1
ATOM 757 O O . SER A 1 88 ? 10.318 8.317 9.626 1.00 69.31 88 SER A O 1
ATOM 759 N N . SER A 1 89 ? 8.302 7.488 10.132 1.00 63.62 89 SER A N 1
ATOM 760 C CA . SER A 1 89 ? 8.392 6.307 9.259 1.00 63.62 89 SER A CA 1
ATOM 761 C C . SER A 1 89 ? 7.970 6.602 7.811 1.00 63.62 89 SER A C 1
ATOM 763 O O . SER A 1 89 ? 8.171 5.763 6.935 1.00 63.62 89 SER A O 1
ATOM 765 N N . VAL A 1 90 ? 7.409 7.789 7.552 1.00 66.44 90 VAL A N 1
ATOM 766 C CA . VAL A 1 90 ? 6.924 8.233 6.236 1.00 66.44 90 VAL A CA 1
ATOM 767 C C . VAL A 1 90 ? 8.012 9.014 5.501 1.00 66.44 90 VAL A C 1
ATOM 769 O O . VAL A 1 90 ? 8.698 9.828 6.112 1.00 66.44 90 VAL A O 1
ATOM 772 N N . ARG A 1 91 ? 8.121 8.805 4.180 1.00 60.22 91 ARG A N 1
ATOM 773 C CA . ARG A 1 91 ? 9.063 9.486 3.264 1.00 60.22 91 ARG A CA 1
ATOM 774 C C . ARG A 1 91 ? 10.543 9.241 3.584 1.00 60.22 91 ARG A C 1
ATOM 776 O O . ARG A 1 91 ? 11.267 10.141 4.003 1.00 60.22 91 ARG A O 1
ATOM 783 N N . LYS A 1 92 ? 11.030 8.036 3.277 1.00 60.47 92 LYS A N 1
ATOM 784 C CA . LYS A 1 92 ? 12.466 7.848 3.009 1.00 60.47 92 LYS A CA 1
ATOM 785 C C . LYS A 1 92 ? 12.738 8.333 1.584 1.00 60.47 92 LYS A C 1
ATOM 787 O O . LYS A 1 92 ? 12.136 7.819 0.650 1.00 60.47 92 LYS A O 1
ATOM 792 N N . ALA A 1 93 ? 13.565 9.369 1.462 1.00 57.22 93 ALA A N 1
ATOM 793 C CA . ALA A 1 93 ? 13.670 10.224 0.278 1.00 57.22 93 ALA A CA 1
ATOM 794 C C . ALA A 1 93 ? 14.298 9.565 -0.965 1.00 57.22 93 ALA A C 1
ATOM 796 O O . ALA A 1 93 ? 14.129 10.093 -2.057 1.00 57.22 93 ALA A O 1
ATOM 797 N N . ASP A 1 94 ? 14.933 8.401 -0.826 1.00 67.25 94 ASP A N 1
ATOM 798 C CA . ASP A 1 94 ? 15.650 7.750 -1.923 1.00 67.25 94 ASP A CA 1
ATOM 799 C C . ASP A 1 94 ? 15.019 6.396 -2.249 1.00 67.25 94 ASP A C 1
ATOM 801 O O . ASP A 1 94 ? 15.468 5.348 -1.775 1.00 67.25 94 ASP A O 1
ATOM 805 N N . PHE A 1 95 ? 13.944 6.407 -3.044 1.00 71.50 95 PHE A N 1
ATOM 806 C CA . PHE A 1 95 ? 13.502 5.170 -3.681 1.00 71.50 95 PHE A CA 1
ATOM 807 C C . PHE A 1 95 ? 14.400 4.896 -4.898 1.00 71.50 95 PHE A C 1
ATOM 809 O O . PHE A 1 95 ? 14.552 5.779 -5.745 1.00 71.50 95 PHE A O 1
ATOM 816 N N . PRO A 1 96 ? 15.020 3.710 -4.999 1.00 82.75 96 PRO A N 1
ATOM 817 C CA . PRO A 1 96 ? 15.907 3.389 -6.112 1.00 82.75 96 PRO A CA 1
ATOM 818 C C . PRO A 1 96 ? 15.179 3.408 -7.454 1.00 82.75 96 PRO A C 1
ATOM 820 O O . PRO A 1 96 ? 13.987 3.117 -7.531 1.00 82.75 96 PRO A O 1
ATOM 823 N N . THR A 1 97 ? 15.912 3.704 -8.525 1.00 87.19 97 THR A N 1
ATOM 824 C CA . THR A 1 97 ? 15.370 3.649 -9.884 1.00 87.19 97 THR A CA 1
ATOM 825 C C . THR A 1 97 ? 14.887 2.237 -10.214 1.00 87.19 97 THR A C 1
ATOM 827 O O . THR A 1 97 ? 15.613 1.262 -10.010 1.00 87.19 97 THR A O 1
ATOM 830 N N . ILE A 1 98 ? 13.670 2.145 -10.750 1.00 93.06 98 ILE A N 1
ATOM 831 C CA . ILE A 1 98 ? 13.077 0.919 -11.288 1.00 93.06 98 ILE A CA 1
ATOM 832 C C . ILE A 1 98 ? 12.670 1.129 -12.746 1.00 93.06 98 ILE A C 1
ATOM 834 O O . ILE A 1 98 ? 12.600 2.257 -13.238 1.00 93.06 98 ILE A O 1
ATOM 838 N N . ASP A 1 99 ? 12.393 0.033 -13.436 1.00 94.44 99 ASP A N 1
ATOM 839 C CA . ASP A 1 99 ? 11.991 0.022 -14.836 1.00 94.44 99 ASP A CA 1
A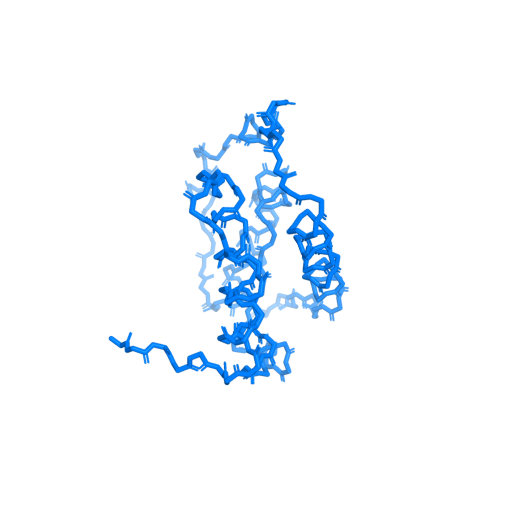TOM 840 C C . ASP A 1 99 ? 10.705 0.825 -15.052 1.00 94.44 99 ASP A C 1
ATOM 842 O O . ASP A 1 99 ? 9.720 0.651 -14.331 1.00 94.44 99 ASP A O 1
ATOM 846 N N . ALA A 1 100 ? 10.679 1.659 -16.095 1.00 93.75 100 ALA A N 1
ATOM 847 C CA . ALA A 1 100 ? 9.575 2.587 -16.352 1.00 93.75 100 ALA A CA 1
ATOM 848 C C . ALA A 1 100 ? 8.207 1.892 -16.483 1.00 93.75 100 ALA A C 1
ATOM 850 O O . ALA A 1 100 ? 7.203 2.402 -15.989 1.00 93.75 100 ALA A O 1
ATOM 851 N N . ALA A 1 101 ? 8.163 0.708 -17.104 1.00 93.75 101 ALA A N 1
ATOM 852 C CA . ALA A 1 101 ? 6.928 -0.064 -17.236 1.00 93.75 101 ALA A CA 1
ATOM 853 C C . ALA A 1 101 ? 6.394 -0.538 -15.871 1.00 93.75 101 ALA A C 1
ATOM 855 O O . ALA A 1 101 ? 5.193 -0.483 -15.615 1.00 93.75 101 ALA A O 1
ATOM 856 N N . VAL A 1 102 ? 7.285 -0.958 -14.969 1.00 94.62 102 VAL A N 1
ATOM 857 C CA . VAL A 1 102 ? 6.912 -1.405 -13.620 1.00 94.62 102 VAL A CA 1
ATOM 858 C C . VAL A 1 102 ? 6.581 -0.221 -12.713 1.00 94.62 102 VAL A C 1
ATOM 860 O O . VAL A 1 102 ? 5.661 -0.331 -11.906 1.00 94.62 102 VAL A O 1
ATOM 863 N N . GLN A 1 103 ? 7.259 0.919 -12.879 1.00 94.94 103 GLN A N 1
ATOM 864 C CA . GLN A 1 103 ? 6.891 2.174 -12.220 1.00 94.94 103 GLN A CA 1
ATOM 865 C C . GLN A 1 103 ? 5.454 2.570 -12.571 1.00 94.94 103 GLN A C 1
ATOM 867 O O . GLN A 1 103 ? 4.647 2.772 -11.671 1.00 94.94 103 GLN A O 1
ATOM 872 N N . ALA A 1 104 ? 5.103 2.573 -13.861 1.00 95.12 104 ALA A N 1
ATOM 873 C CA . ALA A 1 104 ? 3.753 2.907 -14.308 1.00 95.12 104 ALA A CA 1
ATOM 874 C C . ALA A 1 104 ? 2.684 1.959 -13.730 1.00 95.12 104 ALA A C 1
ATOM 876 O O . ALA A 1 104 ? 1.606 2.408 -13.343 1.00 95.12 104 ALA A O 1
ATOM 877 N N . LEU A 1 105 ? 2.983 0.657 -13.620 1.00 95.50 105 LEU A N 1
ATOM 878 C CA . LEU A 1 105 ? 2.094 -0.306 -12.958 1.00 95.50 105 LEU A CA 1
ATOM 879 C C . LEU A 1 105 ? 1.954 -0.037 -11.456 1.00 95.50 105 LEU A C 1
ATOM 881 O O . LEU A 1 105 ? 0.852 -0.134 -10.915 1.00 95.50 105 LEU A O 1
ATOM 885 N N . GLY A 1 106 ? 3.060 0.295 -10.789 1.00 95.75 106 GLY A N 1
ATOM 886 C CA . GLY A 1 106 ? 3.072 0.682 -9.382 1.00 95.75 106 GLY A CA 1
ATOM 887 C C . GLY A 1 106 ? 2.200 1.909 -9.126 1.00 95.75 106 GLY A C 1
ATOM 888 O O . GLY A 1 106 ? 1.317 1.864 -8.271 1.00 95.75 106 GLY A O 1
ATOM 889 N N . ASP A 1 107 ? 2.389 2.960 -9.921 1.00 95.94 107 ASP A N 1
ATOM 890 C CA . ASP A 1 107 ? 1.643 4.215 -9.811 1.00 95.94 107 ASP A CA 1
ATOM 891 C C . ASP A 1 107 ? 0.146 4.007 -10.080 1.00 95.94 107 ASP A C 1
ATOM 893 O O . ASP A 1 107 ? -0.698 4.496 -9.327 1.00 95.94 107 ASP A O 1
ATOM 897 N N . ALA A 1 108 ? -0.200 3.224 -11.107 1.00 96.81 108 ALA A N 1
ATOM 898 C CA . ALA A 1 108 ? -1.589 2.903 -11.427 1.00 96.81 108 ALA A CA 1
ATOM 899 C C . ALA A 1 108 ? -2.273 2.101 -10.308 1.00 96.81 108 ALA A C 1
ATOM 901 O O . ALA A 1 108 ? -3.409 2.398 -9.933 1.00 96.81 108 ALA A O 1
ATOM 902 N N . MET A 1 109 ? -1.585 1.102 -9.746 1.00 97.44 109 MET A N 1
ATOM 903 C CA . MET A 1 109 ? -2.103 0.320 -8.624 1.00 97.44 109 MET A CA 1
ATOM 904 C C . MET A 1 109 ? -2.265 1.181 -7.368 1.00 97.44 109 MET A C 1
ATOM 906 O O . MET A 1 109 ? -3.290 1.086 -6.696 1.00 97.44 109 MET A O 1
ATOM 910 N N . LEU A 1 110 ? -1.298 2.053 -7.066 1.00 96.50 110 LEU A N 1
ATOM 911 C CA . LEU A 1 110 ? -1.387 2.967 -5.929 1.00 96.50 110 LEU A CA 1
ATOM 912 C C . LEU A 1 110 ? -2.586 3.910 -6.071 1.00 96.50 110 LEU A C 1
ATOM 914 O O . LEU A 1 110 ? -3.397 3.993 -5.154 1.00 96.50 110 LEU A O 1
ATOM 918 N N . ALA A 1 111 ? -2.763 4.528 -7.242 1.00 97.38 111 ALA A N 1
ATOM 919 C CA . ALA A 1 111 ? -3.912 5.388 -7.516 1.00 97.38 111 ALA A CA 1
ATOM 920 C C . ALA A 1 111 ? -5.249 4.640 -7.369 1.00 97.38 111 ALA A C 1
ATOM 922 O O . ALA A 1 111 ? -6.221 5.184 -6.843 1.00 97.38 111 ALA A O 1
ATOM 923 N N . ARG A 1 112 ? -5.304 3.371 -7.797 1.00 97.31 112 ARG A N 1
ATOM 924 C CA . ARG A 1 112 ? -6.495 2.522 -7.658 1.00 97.31 112 ARG A CA 1
ATOM 925 C C . ARG A 1 112 ? -6.800 2.188 -6.194 1.00 97.31 112 ARG A C 1
ATOM 927 O O . ARG A 1 112 ? -7.965 2.208 -5.803 1.00 97.31 112 ARG A O 1
ATOM 934 N N . LEU A 1 113 ? -5.779 1.893 -5.389 1.00 97.56 113 LEU A N 1
ATOM 935 C CA . LEU A 1 113 ? -5.924 1.665 -3.947 1.00 97.56 113 LEU A CA 1
ATOM 936 C C . LEU A 1 113 ? -6.356 2.944 -3.221 1.00 97.56 113 LEU A C 1
ATOM 938 O O . LEU A 1 113 ? -7.270 2.885 -2.405 1.00 97.56 113 LEU A O 1
ATOM 942 N N . ASP A 1 114 ? -5.768 4.094 -3.554 1.00 96.25 114 ASP A N 1
ATOM 943 C CA . ASP A 1 114 ? -6.144 5.390 -2.979 1.00 96.25 114 ASP A CA 1
ATOM 944 C C . ASP A 1 114 ? -7.610 5.737 -3.292 1.00 96.25 114 ASP A C 1
ATOM 946 O O . ASP A 1 114 ? -8.356 6.170 -2.411 1.00 96.25 114 ASP A O 1
ATOM 950 N N . ALA A 1 115 ? -8.066 5.471 -4.521 1.00 96.25 115 ALA A N 1
ATOM 951 C CA . ALA A 1 115 ? -9.471 5.623 -4.895 1.00 96.25 115 ALA A CA 1
ATOM 952 C C . ALA A 1 115 ? -10.394 4.667 -4.112 1.00 96.25 115 ALA A C 1
ATOM 954 O O . ALA A 1 115 ? -11.486 5.061 -3.694 1.00 96.25 115 ALA A O 1
ATOM 955 N N . ALA A 1 116 ? -9.957 3.427 -3.867 1.00 95.69 116 ALA A N 1
ATOM 956 C CA . ALA A 1 116 ? -10.710 2.478 -3.049 1.00 95.69 116 ALA A CA 1
ATOM 957 C C . ALA A 1 116 ? -10.828 2.972 -1.598 1.00 95.69 116 ALA A C 1
ATOM 959 O O . ALA A 1 116 ? -11.930 3.010 -1.061 1.00 95.69 116 ALA A O 1
ATOM 960 N N . VAL A 1 117 ? -9.735 3.458 -0.998 1.00 94.31 117 VAL A N 1
ATOM 961 C CA . VAL A 1 117 ? -9.756 4.062 0.348 1.00 94.31 117 VAL A CA 1
ATOM 962 C C . VAL A 1 117 ? -10.716 5.249 0.419 1.00 94.31 117 VAL A C 1
ATOM 964 O O . VAL A 1 117 ? -11.502 5.344 1.360 1.00 94.31 117 VAL A O 1
ATOM 967 N N . ALA A 1 118 ? -10.709 6.127 -0.586 1.00 92.31 118 ALA A N 1
ATOM 968 C CA . ALA A 1 118 ? -11.570 7.309 -0.623 1.00 92.31 118 ALA A CA 1
ATOM 969 C C . ALA A 1 118 ? -13.074 6.989 -0.730 1.00 92.31 118 ALA A C 1
ATOM 971 O O . ALA A 1 118 ? -13.905 7.807 -0.339 1.00 92.31 118 ALA A O 1
ATOM 972 N N . THR A 1 119 ? -13.427 5.820 -1.267 1.00 91.38 119 THR A N 1
ATOM 973 C CA . THR A 1 119 ? -14.820 5.377 -1.454 1.00 91.38 119 THR A CA 1
ATOM 974 C C . THR A 1 119 ? -15.311 4.439 -0.350 1.00 91.38 119 THR A C 1
ATOM 976 O O . THR A 1 119 ? -16.502 4.128 -0.302 1.00 91.38 119 THR A O 1
ATOM 979 N N . GLN A 1 120 ? -14.435 4.014 0.567 1.00 87.06 120 GLN A N 1
ATOM 980 C CA . GLN A 1 120 ? -14.833 3.193 1.704 1.00 87.06 120 GLN A CA 1
ATOM 981 C C . GLN A 1 120 ? -15.764 3.963 2.653 1.00 87.06 120 GLN A C 1
ATOM 983 O O . GLN A 1 120 ? -15.518 5.133 2.960 1.00 87.06 120 GLN A O 1
ATOM 988 N N . PRO A 1 121 ? -16.810 3.309 3.187 1.00 83.62 121 PRO A N 1
ATOM 989 C CA . PRO A 1 121 ? -17.698 3.948 4.143 1.00 83.62 121 PRO A CA 1
ATOM 990 C C . PRO A 1 121 ? -16.943 4.320 5.425 1.00 83.62 121 PRO A C 1
ATOM 992 O O . PRO A 1 121 ? -16.116 3.559 5.946 1.00 83.62 121 PRO A O 1
ATOM 995 N N . ALA A 1 122 ? -17.256 5.502 5.958 1.00 73.50 122 ALA A N 1
ATOM 996 C CA . ALA A 1 122 ? -16.794 5.901 7.279 1.00 73.50 122 ALA A CA 1
ATOM 997 C C . ALA A 1 122 ? -17.291 4.883 8.313 1.00 73.50 122 ALA A C 1
ATOM 999 O O . ALA A 1 122 ? -18.454 4.475 8.277 1.00 73.50 122 ALA A O 1
ATOM 1000 N N . THR A 1 123 ? -16.421 4.472 9.241 1.00 67.94 123 THR A N 1
ATOM 1001 C CA . THR A 1 123 ? -16.859 3.621 10.349 1.00 67.94 123 THR A CA 1
ATOM 1002 C C . THR A 1 123 ? -17.811 4.447 11.199 1.00 67.94 123 THR A C 1
ATOM 1004 O O . THR A 1 123 ? -17.387 5.395 11.857 1.00 67.94 123 THR A O 1
ATOM 1007 N N . THR A 1 124 ? -19.103 4.140 11.139 1.00 55.38 124 THR A N 1
ATOM 1008 C CA . THR A 1 124 ? -20.075 4.740 12.048 1.00 55.38 124 THR A CA 1
ATOM 1009 C C . THR A 1 124 ? -19.822 4.121 13.416 1.00 55.38 124 THR A C 1
ATOM 1011 O O . THR A 1 124 ? -19.804 2.896 13.531 1.00 55.38 124 THR A O 1
ATOM 1014 N N . GLU A 1 125 ? -19.545 4.944 14.427 1.00 45.62 125 GLU A N 1
ATOM 1015 C CA . GLU A 1 125 ? -19.418 4.471 15.804 1.00 45.62 125 GLU A CA 1
ATOM 1016 C C . GLU A 1 125 ? -20.739 3.798 16.198 1.00 45.62 125 GLU A C 1
ATOM 1018 O O . GLU A 1 125 ? -21.784 4.443 16.295 1.00 45.62 125 GLU A O 1
ATOM 1023 N N . GLY A 1 126 ? -20.703 2.472 16.329 1.00 47.53 126 GLY A N 1
ATOM 1024 C CA . GLY A 1 126 ? -21.775 1.715 16.953 1.00 47.53 126 GLY A CA 1
ATOM 1025 C C . GLY A 1 126 ? -21.822 2.083 18.431 1.00 47.53 126 GLY A C 1
ATOM 1026 O O . GLY A 1 126 ? -20.814 1.940 19.121 1.00 47.53 126 GLY A O 1
ATOM 1027 N N . VAL A 1 127 ? -22.981 2.606 18.835 1.00 36.53 127 VAL A N 1
ATOM 1028 C CA . VAL A 1 127 ? -23.408 2.978 20.196 1.00 36.53 127 VAL A CA 1
ATOM 1029 C C . VAL A 1 127 ? -23.073 1.910 21.233 1.00 36.53 127 VAL A C 1
ATOM 1031 O O . VAL A 1 127 ? -23.313 0.717 20.937 1.00 36.53 127 VAL A O 1
#

pLDDT: mean 86.86, std 12.77, range [36.53, 97.56]

Radius of gyration: 17.49 Å; Cα contacts (8 Å, |Δi|>4): 76; chains: 1; bounding box: 42×32×45 Å